Protein AF-A0A1U7NV42-F1 (afdb_monomer_lite)

Structure (mmCIF, N/CA/C/O backbone):
data_AF-A0A1U7NV42-F1
#
_entry.id   AF-A0A1U7NV42-F1
#
loop_
_atom_site.group_PDB
_atom_site.id
_atom_site.type_symbol
_atom_site.label_atom_id
_atom_site.label_alt_id
_atom_site.label_comp_id
_atom_site.label_asym_id
_atom_site.label_entity_id
_atom_site.label_seq_id
_atom_site.pdbx_PDB_ins_code
_atom_site.Cartn_x
_atom_site.Cartn_y
_atom_site.Cartn_z
_atom_site.occupancy
_atom_site.B_iso_or_equiv
_atom_site.auth_seq_id
_atom_site.auth_comp_id
_atom_site.auth_asym_id
_atom_site.auth_atom_id
_atom_site.pdbx_PDB_model_num
ATOM 1 N N . MET A 1 1 ? -13.994 -16.630 -3.479 1.00 42.34 1 MET A N 1
ATOM 2 C CA . MET A 1 1 ? -13.769 -15.583 -4.500 1.00 42.34 1 MET A CA 1
ATOM 3 C C . MET A 1 1 ? -12.716 -14.627 -3.962 1.00 42.34 1 MET A C 1
ATOM 5 O O . MET A 1 1 ? -13.009 -13.854 -3.055 1.00 42.34 1 MET A O 1
ATOM 9 N N . ASP A 1 2 ? -11.488 -14.730 -4.468 1.00 57.62 2 ASP A N 1
ATOM 10 C CA . ASP A 1 2 ? -10.372 -13.835 -4.150 1.00 57.62 2 ASP A CA 1
ATOM 11 C C . ASP A 1 2 ? -10.499 -12.540 -4.957 1.00 57.62 2 ASP A C 1
ATOM 13 O O . ASP A 1 2 ? -10.196 -12.488 -6.157 1.00 57.62 2 ASP A O 1
ATOM 17 N N . ILE A 1 3 ? -10.975 -11.474 -4.317 1.00 63.97 3 ILE A N 1
ATOM 18 C CA . ILE A 1 3 ? -11.147 -10.190 -4.993 1.00 63.97 3 ILE A CA 1
ATOM 19 C C . ILE A 1 3 ? -9.881 -9.362 -4.773 1.00 63.97 3 ILE A C 1
ATOM 21 O O . ILE A 1 3 ? -9.741 -8.668 -3.771 1.00 63.97 3 ILE A O 1
ATOM 25 N N . VAL A 1 4 ? -8.951 -9.421 -5.733 1.00 67.56 4 VAL A N 1
ATOM 26 C CA . VAL A 1 4 ? -7.784 -8.521 -5.765 1.00 67.56 4 VAL A CA 1
ATOM 27 C C . VAL A 1 4 ? -8.138 -7.234 -6.513 1.00 67.56 4 VAL A C 1
ATOM 29 O O . VAL A 1 4 ? -8.251 -7.253 -7.744 1.00 67.56 4 VAL A O 1
ATOM 32 N N . VAL A 1 5 ? -8.284 -6.127 -5.780 1.00 74.25 5 VAL A N 1
ATOM 33 C CA . VAL A 1 5 ? -8.669 -4.806 -6.317 1.00 74.25 5 VAL A CA 1
ATOM 34 C C . VAL A 1 5 ? -7.477 -3.851 -6.307 1.00 74.25 5 VAL A C 1
ATOM 36 O O . VAL A 1 5 ? -6.750 -3.767 -5.317 1.00 74.25 5 VAL A O 1
ATOM 39 N N . GLY A 1 6 ? -7.275 -3.116 -7.403 1.00 75.56 6 GLY A N 1
ATOM 40 C CA . GLY A 1 6 ? -6.307 -2.021 -7.475 1.00 75.56 6 GLY A CA 1
ATOM 41 C C . GLY A 1 6 ? -6.864 -0.743 -6.851 1.00 75.56 6 GLY A C 1
ATOM 42 O O . GLY A 1 6 ? -8.009 -0.377 -7.114 1.00 75.56 6 GLY A O 1
ATOM 43 N N . VAL A 1 7 ? -6.067 -0.050 -6.033 1.00 77.81 7 VAL A N 1
ATOM 44 C CA . VAL A 1 7 ? -6.517 1.149 -5.309 1.00 77.81 7 VAL A CA 1
ATOM 45 C C . VAL A 1 7 ? -5.535 2.306 -5.465 1.00 77.81 7 VAL A C 1
ATOM 47 O O . VAL A 1 7 ? -4.324 2.114 -5.582 1.00 77.81 7 VAL A O 1
ATOM 50 N N . ARG A 1 8 ? -6.073 3.531 -5.501 1.00 74.69 8 ARG A N 1
ATOM 51 C CA . ARG A 1 8 ? -5.283 4.765 -5.561 1.00 74.69 8 ARG A CA 1
ATOM 52 C C . ARG A 1 8 ? -4.543 5.027 -4.244 1.00 74.69 8 ARG A C 1
ATOM 54 O O . ARG A 1 8 ? -5.071 4.795 -3.161 1.00 74.69 8 ARG A O 1
ATOM 61 N N . CYS A 1 9 ? -3.336 5.578 -4.360 1.00 76.31 9 CYS A N 1
ATOM 62 C CA . CYS A 1 9 ? -2.437 5.897 -3.247 1.00 76.31 9 CYS A CA 1
ATOM 63 C C . CYS A 1 9 ? -2.946 7.020 -2.320 1.00 76.31 9 CYS A C 1
ATOM 65 O O . CYS A 1 9 ? -2.554 7.086 -1.159 1.00 76.31 9 CYS A O 1
ATOM 67 N N . ASN A 1 10 ? -3.837 7.885 -2.811 1.00 76.12 10 ASN A N 1
ATOM 68 C CA . ASN A 1 10 ? -4.415 9.001 -2.058 1.00 76.12 10 ASN A CA 1
ATOM 69 C C . ASN A 1 10 ? -5.685 8.628 -1.272 1.00 76.12 10 ASN A C 1
ATOM 71 O O . ASN A 1 10 ? -6.309 9.501 -0.669 1.00 76.12 10 ASN A O 1
ATOM 75 N N . ARG A 1 11 ? -6.102 7.354 -1.281 1.00 77.19 11 ARG A N 1
ATOM 76 C CA . ARG A 1 11 ? -7.283 6.917 -0.531 1.00 77.19 11 ARG A CA 1
ATOM 77 C C . ARG A 1 11 ? -6.994 6.945 0.972 1.00 77.19 11 ARG A C 1
ATOM 79 O O . ARG A 1 11 ? -5.938 6.484 1.401 1.00 77.19 11 ARG A O 1
ATOM 86 N N . LYS A 1 12 ? -7.944 7.458 1.758 1.00 82.38 12 LYS A N 1
ATOM 87 C CA . LYS A 1 12 ? -7.897 7.425 3.225 1.00 82.38 12 LYS A CA 1
ATOM 88 C C . LYS A 1 12 ? -8.385 6.078 3.762 1.00 82.38 12 LYS A C 1
ATOM 90 O O . LYS A 1 12 ? -9.291 5.458 3.195 1.00 82.38 12 LYS A O 1
ATOM 95 N N . LEU A 1 13 ? -7.756 5.641 4.841 1.00 82.94 13 LEU A N 1
ATOM 96 C CA . LEU A 1 13 ? -8.139 4.493 5.655 1.00 82.94 13 LEU A CA 1
ATOM 97 C C . LEU A 1 13 ? -9.035 4.955 6.816 1.00 82.94 13 LEU A C 1
ATOM 99 O O . LEU A 1 13 ? -9.074 6.146 7.138 1.00 82.94 13 LEU A O 1
ATOM 103 N N . LYS A 1 14 ? -9.745 4.022 7.470 1.00 82.56 14 LYS A N 1
ATOM 104 C CA . LYS A 1 14 ? -10.586 4.341 8.644 1.00 82.56 14 LYS A CA 1
ATOM 105 C C . LYS A 1 14 ? -9.792 4.961 9.799 1.00 82.56 14 LYS A C 1
ATOM 107 O O . LYS A 1 14 ? -10.353 5.730 10.565 1.00 82.56 14 LYS A O 1
ATOM 112 N N . ASP A 1 15 ? -8.508 4.643 9.909 1.00 79.12 15 ASP A N 1
ATOM 113 C CA . ASP A 1 15 ? -7.605 5.179 10.934 1.00 79.12 15 ASP A CA 1
ATOM 114 C C . ASP A 1 15 ? -7.063 6.586 10.604 1.00 79.12 15 ASP A C 1
ATOM 116 O O . ASP A 1 15 ? -6.220 7.110 11.325 1.00 79.12 15 ASP A O 1
ATOM 120 N N . GLY A 1 16 ? -7.523 7.200 9.508 1.00 80.31 16 GLY A N 1
ATOM 121 C CA . GLY A 1 16 ? -7.103 8.531 9.070 1.00 80.31 16 GLY A CA 1
ATOM 122 C C . GLY A 1 16 ? -5.807 8.555 8.256 1.00 80.31 16 GLY A C 1
ATOM 123 O O . GLY A 1 16 ? -5.531 9.570 7.611 1.00 80.31 16 GLY A O 1
ATOM 124 N N . ARG A 1 17 ? -5.046 7.451 8.204 1.00 83.69 17 ARG A N 1
ATOM 125 C CA . ARG A 1 17 ? -3.830 7.351 7.385 1.00 83.69 17 ARG A CA 1
ATOM 126 C C . ARG A 1 17 ? -4.173 7.278 5.904 1.00 83.69 17 ARG A C 1
ATOM 128 O O . ARG A 1 17 ? -5.259 6.841 5.508 1.00 83.69 17 ARG A O 1
ATOM 135 N N . GLN A 1 18 ? -3.240 7.695 5.056 1.00 84.31 18 GLN A N 1
ATOM 136 C CA . GLN A 1 18 ? -3.376 7.507 3.619 1.00 84.31 18 GLN A CA 1
ATOM 137 C C . GLN A 1 18 ? -2.780 6.169 3.205 1.00 84.31 18 GLN A C 1
ATOM 139 O O . GLN A 1 18 ? -1.841 5.656 3.807 1.00 84.31 18 GLN A O 1
ATOM 144 N N . MET A 1 19 ? -3.297 5.622 2.111 1.00 82.75 19 MET A N 1
ATOM 145 C CA . MET A 1 19 ? -2.803 4.372 1.548 1.00 82.75 19 MET A CA 1
ATOM 146 C C . MET A 1 19 ? -1.294 4.425 1.256 1.00 82.75 19 MET A C 1
ATOM 148 O O . MET A 1 19 ? -0.591 3.452 1.506 1.00 82.75 19 MET A O 1
ATOM 152 N N . ARG A 1 20 ? -0.789 5.574 0.780 1.00 81.50 20 ARG A N 1
ATOM 153 C CA . ARG A 1 20 ? 0.644 5.815 0.536 1.00 81.50 20 ARG A CA 1
ATOM 154 C C . ARG A 1 20 ? 1.536 5.693 1.774 1.00 81.50 20 ARG A C 1
ATOM 156 O O . ARG A 1 20 ? 2.710 5.380 1.621 1.00 81.50 20 ARG A O 1
ATOM 163 N N . ASP A 1 21 ? 0.980 5.892 2.966 1.00 84.12 21 ASP A N 1
ATOM 164 C CA . ASP A 1 21 ? 1.730 5.831 4.225 1.00 84.12 21 ASP A CA 1
ATOM 165 C C . ASP A 1 21 ? 1.990 4.373 4.650 1.00 84.12 21 ASP A C 1
ATOM 167 O O . ASP A 1 21 ? 2.798 4.100 5.539 1.00 84.12 21 ASP A O 1
ATOM 171 N N . LEU A 1 22 ? 1.335 3.404 3.996 1.00 82.31 22 LEU A N 1
ATOM 172 C CA . LEU A 1 22 ? 1.581 1.980 4.197 1.00 82.31 22 LEU A CA 1
ATOM 173 C C . LEU A 1 22 ? 2.909 1.573 3.552 1.00 82.31 22 LEU A C 1
ATOM 175 O O . LEU A 1 22 ? 2.963 1.097 2.417 1.00 82.31 22 LEU A O 1
ATOM 179 N N . MET A 1 23 ? 3.997 1.717 4.307 1.00 80.12 23 MET A N 1
ATOM 180 C CA . MET A 1 23 ? 5.328 1.277 3.875 1.00 80.12 23 MET A CA 1
ATOM 181 C C . MET A 1 23 ? 5.526 -0.241 3.991 1.00 80.12 23 MET A C 1
ATOM 183 O O . MET A 1 23 ? 6.378 -0.812 3.312 1.00 80.12 23 MET A O 1
ATOM 187 N N . VAL A 1 24 ? 4.700 -0.926 4.785 1.00 83.94 24 VAL A N 1
ATOM 188 C CA . VAL A 1 24 ? 4.766 -2.380 4.982 1.00 83.94 24 VAL A CA 1
ATOM 189 C C . VAL A 1 24 ? 3.814 -3.093 4.020 1.00 83.94 24 VAL A C 1
ATOM 191 O O . VAL A 1 24 ? 2.685 -2.666 3.790 1.00 83.94 24 VAL A O 1
ATOM 194 N N . ARG A 1 25 ? 4.279 -4.194 3.422 1.00 86.12 25 ARG A N 1
ATOM 195 C CA . ARG A 1 25 ? 3.450 -5.062 2.574 1.00 86.12 25 ARG A CA 1
ATOM 196 C C . ARG A 1 25 ? 2.762 -6.124 3.421 1.00 86.12 25 ARG A C 1
ATOM 198 O O . ARG A 1 25 ? 3.411 -6.740 4.257 1.00 86.12 25 ARG A O 1
ATOM 205 N N . GLY A 1 26 ? 1.505 -6.424 3.108 1.00 85.12 26 GLY A N 1
ATOM 206 C CA . GLY A 1 26 ? 0.704 -7.405 3.844 1.00 85.12 26 GLY A CA 1
ATOM 207 C C . GLY A 1 26 ? 0.050 -6.827 5.097 1.00 85.12 26 GLY A C 1
ATOM 208 O O . GLY A 1 26 ? -0.299 -7.575 5.999 1.00 85.12 26 GLY A O 1
ATOM 209 N N . SER A 1 27 ? -0.090 -5.504 5.184 1.00 87.06 27 SER A N 1
ATOM 210 C CA . SER A 1 27 ? -0.783 -4.875 6.304 1.00 87.06 27 SER A CA 1
ATOM 211 C C . SER A 1 27 ? -2.285 -5.109 6.193 1.00 87.06 27 SER A C 1
ATOM 213 O O . SER A 1 27 ? -2.877 -4.875 5.139 1.00 87.06 27 SER A O 1
ATOM 215 N N . LEU A 1 28 ? -2.905 -5.524 7.294 1.00 88.12 28 LEU A N 1
ATOM 216 C CA . LEU A 1 28 ? -4.356 -5.568 7.418 1.00 88.12 28 LEU A CA 1
ATOM 217 C C . LEU A 1 28 ? -4.865 -4.164 7.735 1.00 88.12 28 LEU A C 1
ATOM 219 O O . LEU A 1 28 ? -4.489 -3.567 8.742 1.00 88.12 28 LEU A O 1
ATOM 223 N N . VAL A 1 29 ? -5.715 -3.629 6.867 1.00 85.31 29 VAL A N 1
ATOM 224 C CA . VAL A 1 29 ? -6.292 -2.292 7.026 1.00 85.31 29 VAL A CA 1
ATOM 225 C C . VAL A 1 29 ? -7.785 -2.320 6.754 1.00 85.31 29 VAL A C 1
ATOM 227 O O . VAL A 1 29 ? -8.275 -3.152 5.995 1.00 85.31 29 VAL A O 1
ATOM 230 N N . LYS A 1 30 ? -8.524 -1.388 7.356 1.00 85.88 30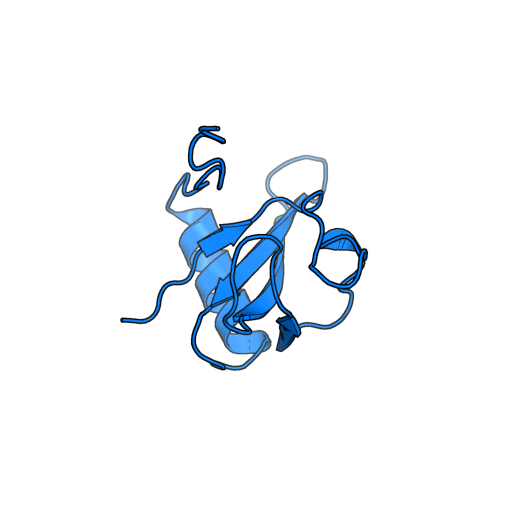 LYS A N 1
ATOM 231 C CA . LYS A 1 30 ? -9.943 -1.173 7.058 1.00 85.88 30 LYS A CA 1
ATOM 232 C C . LYS A 1 30 ? -10.092 0.057 6.159 1.00 85.88 30 LYS A C 1
ATOM 234 O O . LYS A 1 30 ? -9.864 1.177 6.629 1.00 85.88 30 LYS A O 1
ATOM 239 N N . PRO A 1 31 ? -10.438 -0.114 4.871 1.00 78.81 31 PRO A N 1
ATOM 240 C CA . PRO A 1 31 ? -10.736 1.009 3.995 1.00 78.81 31 PRO A CA 1
ATOM 241 C C . PRO A 1 31 ? -11.956 1.783 4.498 1.00 78.81 31 PRO A C 1
ATOM 243 O O . PRO A 1 31 ? -12.917 1.200 4.998 1.00 78.81 31 PRO A O 1
ATOM 246 N N . THR A 1 32 ? -11.965 3.100 4.307 1.00 78.75 32 THR A N 1
ATOM 247 C CA . THR A 1 32 ? -13.173 3.892 4.560 1.00 78.75 32 THR A CA 1
ATOM 248 C C . THR A 1 32 ? -14.299 3.431 3.628 1.00 78.75 32 THR A C 1
ATOM 250 O O . THR A 1 32 ? -14.100 3.336 2.409 1.00 78.75 32 THR A O 1
ATOM 253 N N . GLY A 1 33 ? -15.463 3.129 4.213 1.00 75.75 33 GLY A N 1
ATOM 254 C CA . GLY A 1 33 ? -16.634 2.582 3.517 1.00 75.75 33 GLY A CA 1
ATOM 255 C C . GLY A 1 33 ? -16.708 1.051 3.461 1.00 75.75 33 GLY A C 1
ATOM 256 O O . GLY A 1 33 ? -17.624 0.529 2.839 1.00 75.75 33 GLY A O 1
ATOM 257 N N . LEU A 1 34 ? -15.771 0.329 4.090 1.00 77.31 34 LEU A N 1
ATOM 258 C CA . LEU A 1 34 ? -15.820 -1.129 4.218 1.00 77.31 34 LEU A CA 1
ATOM 259 C C . LEU A 1 34 ? -15.611 -1.544 5.683 1.00 77.31 34 LEU A C 1
ATOM 261 O O . LEU A 1 34 ? -14.692 -1.059 6.347 1.00 77.31 34 LEU A O 1
ATOM 265 N N . ASP A 1 35 ? -16.447 -2.449 6.196 1.00 78.38 35 ASP A N 1
ATOM 266 C CA . ASP A 1 35 ? -16.334 -2.927 7.585 1.00 78.38 35 ASP A CA 1
ATOM 267 C C . ASP A 1 35 ? -15.377 -4.110 7.755 1.00 78.38 35 ASP A C 1
ATOM 269 O O . ASP A 1 35 ? -14.865 -4.356 8.855 1.00 78.38 35 ASP A O 1
ATOM 273 N N . GLN A 1 36 ? -15.055 -4.785 6.653 1.00 81.44 36 GLN A N 1
ATOM 274 C CA . GLN A 1 36 ? -14.099 -5.879 6.631 1.00 81.44 36 GLN A CA 1
ATOM 275 C C . GLN A 1 36 ? -12.655 -5.364 6.545 1.00 81.44 36 GLN A C 1
ATOM 277 O O . GLN A 1 36 ? -12.343 -4.445 5.783 1.00 81.44 36 GLN A O 1
ATOM 282 N N . ALA A 1 37 ? -11.760 -5.982 7.320 1.00 84.56 37 ALA A N 1
ATOM 283 C CA . ALA A 1 37 ? -10.326 -5.769 7.168 1.00 84.56 37 ALA A CA 1
ATOM 284 C C . ALA A 1 37 ? -9.840 -6.418 5.865 1.00 84.56 37 ALA A C 1
ATOM 286 O O . ALA A 1 37 ? -10.183 -7.558 5.563 1.00 84.56 37 ALA A O 1
ATOM 287 N N . MET A 1 38 ? -9.036 -5.687 5.103 1.00 85.38 38 MET A N 1
ATOM 288 C CA . MET A 1 38 ? -8.437 -6.152 3.860 1.00 85.38 38 MET A CA 1
ATOM 289 C C . MET A 1 38 ? -6.923 -6.199 3.994 1.00 85.38 38 MET A C 1
ATOM 291 O O . MET A 1 38 ? -6.308 -5.289 4.554 1.00 85.38 38 MET A O 1
ATOM 295 N N . CYS A 1 39 ? -6.318 -7.248 3.447 1.00 87.81 39 CYS A N 1
ATOM 296 C CA . CYS A 1 39 ? -4.874 -7.349 3.324 1.00 87.81 39 CYS A CA 1
ATOM 297 C C . CYS A 1 39 ? -4.418 -6.457 2.173 1.00 87.81 39 CYS A C 1
ATOM 299 O O . CYS A 1 39 ? -4.923 -6.561 1.052 1.00 87.81 39 CYS A O 1
ATOM 301 N N . VAL A 1 40 ? -3.476 -5.562 2.451 1.00 87.12 40 VAL A N 1
ATOM 302 C CA . VAL A 1 40 ? -2.974 -4.578 1.498 1.00 87.12 40 VAL A CA 1
ATOM 303 C C . VAL A 1 40 ? -1.507 -4.806 1.203 1.00 87.12 40 VAL A C 1
ATOM 305 O O . VAL A 1 40 ? -0.683 -5.037 2.084 1.00 87.12 40 VAL A O 1
ATOM 308 N N . SER A 1 41 ? -1.161 -4.698 -0.073 1.00 89.00 41 SER A N 1
ATOM 309 C CA . SER A 1 41 ? 0.216 -4.711 -0.539 1.00 89.00 41 SER A CA 1
ATOM 310 C C . SER A 1 41 ? 0.409 -3.689 -1.651 1.00 89.00 41 SER A C 1
ATOM 312 O O . SER A 1 41 ? -0.548 -3.159 -2.216 1.00 89.00 41 SER A O 1
ATOM 314 N N . TRP A 1 42 ? 1.662 -3.395 -1.973 1.00 86.50 42 TRP A N 1
ATOM 315 C CA . TRP A 1 42 ? 2.007 -2.390 -2.967 1.00 86.50 42 TRP A CA 1
ATOM 316 C C . TRP A 1 42 ? 3.201 -2.815 -3.811 1.00 86.50 42 TRP A C 1
ATOM 318 O O . TRP A 1 42 ? 4.064 -3.587 -3.380 1.00 86.50 42 TRP A O 1
ATOM 328 N N . VAL A 1 43 ? 3.250 -2.297 -5.035 1.00 85.25 43 VAL A N 1
ATOM 329 C CA . VAL A 1 43 ? 4.332 -2.530 -5.993 1.00 85.25 43 VAL A CA 1
ATOM 330 C C . VAL A 1 43 ? 4.698 -1.244 -6.717 1.00 85.25 43 VAL A C 1
ATOM 332 O O . VAL A 1 43 ? 3.822 -0.464 -7.085 1.00 85.25 43 VAL A O 1
ATOM 335 N N . TRP A 1 44 ? 5.994 -1.053 -6.955 1.00 83.06 44 TRP A N 1
ATOM 336 C CA . TRP A 1 44 ? 6.485 -0.041 -7.885 1.00 83.06 44 TRP A CA 1
ATOM 337 C C . TRP A 1 44 ? 6.424 -0.588 -9.309 1.00 83.06 44 TRP A C 1
ATOM 339 O O . TRP A 1 44 ? 6.915 -1.689 -9.592 1.00 83.06 44 TRP A O 1
ATOM 349 N N . LEU A 1 45 ? 5.804 0.175 -10.202 1.00 79.50 45 LEU A N 1
ATOM 350 C CA . LEU A 1 45 ? 5.809 -0.076 -11.634 1.00 79.50 45 LEU A CA 1
ATOM 351 C C . LEU A 1 45 ? 6.665 0.986 -12.318 1.00 79.50 45 LEU A C 1
ATOM 353 O O . LEU A 1 45 ? 6.325 2.163 -12.331 1.00 79.50 45 LEU A O 1
ATOM 357 N N . TYR A 1 46 ? 7.757 0.543 -12.929 1.00 77.12 46 TYR A N 1
ATOM 358 C CA . TYR A 1 46 ? 8.659 1.379 -13.718 1.00 77.12 46 TYR A CA 1
ATOM 359 C C . TYR A 1 46 ? 8.258 1.283 -15.194 1.00 77.12 46 TYR A C 1
ATOM 361 O O . TYR A 1 46 ? 8.894 0.574 -15.968 1.00 77.12 46 TYR A O 1
ATOM 369 N N . ARG A 1 47 ? 7.108 1.866 -15.558 1.00 68.81 47 ARG A N 1
ATOM 370 C CA . ARG A 1 47 ? 6.608 1.853 -16.950 1.00 68.81 47 ARG A CA 1
ATOM 371 C C . ARG A 1 47 ? 6.985 3.105 -17.744 1.00 68.81 47 ARG A C 1
ATOM 373 O O . ARG A 1 47 ? 7.138 2.998 -18.951 1.00 68.81 47 ARG A O 1
ATOM 380 N N . ASN A 1 48 ? 7.143 4.243 -17.070 1.00 63.78 48 ASN A N 1
ATOM 381 C CA . ASN A 1 48 ? 7.515 5.532 -17.658 1.00 63.78 48 ASN A CA 1
ATOM 382 C C . ASN A 1 48 ? 8.803 6.061 -17.003 1.00 63.78 48 ASN A C 1
ATOM 384 O O . ASN A 1 48 ? 9.434 5.356 -16.217 1.00 63.78 48 ASN A O 1
ATOM 388 N N . LYS A 1 49 ? 9.176 7.314 -17.308 1.00 71.56 49 LYS A N 1
ATOM 389 C CA . LYS A 1 49 ? 10.293 8.025 -16.660 1.00 71.56 49 LYS A CA 1
ATOM 390 C C . LYS A 1 49 ? 10.147 8.116 -15.135 1.00 71.56 49 LYS A C 1
ATOM 392 O O . LYS A 1 49 ? 11.155 8.181 -14.444 1.00 71.56 49 LYS A O 1
ATOM 397 N N . GLU A 1 50 ? 8.917 8.078 -14.619 1.00 76.62 50 GLU A N 1
ATOM 398 C CA . GLU A 1 50 ? 8.642 8.152 -13.184 1.00 76.62 50 GLU A CA 1
ATOM 399 C C . GLU A 1 50 ? 8.116 6.819 -12.626 1.00 76.62 50 GLU A C 1
ATOM 401 O O . GLU A 1 50 ? 7.256 6.176 -13.246 1.00 76.62 50 GLU A O 1
ATOM 406 N N . PRO A 1 51 ? 8.616 6.385 -11.454 1.00 79.38 51 PRO A N 1
ATOM 407 C CA . PRO A 1 51 ? 8.133 5.187 -10.787 1.00 79.38 51 PRO A CA 1
ATOM 408 C C . PRO A 1 51 ? 6.716 5.409 -10.256 1.00 79.38 51 PRO A C 1
ATOM 410 O O . PRO A 1 51 ? 6.460 6.330 -9.485 1.00 79.38 51 PRO A O 1
ATOM 413 N N . GLU A 1 52 ? 5.787 4.525 -10.617 1.00 79.94 52 GLU A N 1
ATOM 414 C CA . GLU A 1 52 ? 4.402 4.629 -10.163 1.00 79.94 52 GLU A CA 1
ATOM 415 C C . GLU A 1 52 ? 4.114 3.614 -9.052 1.00 79.94 52 GLU A C 1
ATOM 417 O O . GLU A 1 52 ? 4.198 2.396 -9.258 1.00 79.94 52 GLU A O 1
ATOM 422 N N . GLN A 1 53 ? 3.759 4.108 -7.863 1.00 82.75 53 GLN A N 1
ATOM 423 C CA . GLN A 1 53 ? 3.361 3.256 -6.745 1.00 82.75 53 GLN A CA 1
ATOM 424 C C . GLN A 1 53 ? 1.911 2.812 -6.918 1.00 82.75 53 GLN A C 1
ATOM 426 O O . GLN A 1 53 ? 0.987 3.629 -6.989 1.00 82.75 53 GLN A O 1
ATOM 431 N N . ARG A 1 54 ? 1.689 1.499 -6.955 1.00 83.75 54 ARG A N 1
ATOM 432 C CA . ARG A 1 54 ? 0.353 0.909 -7.050 1.00 83.75 54 ARG A CA 1
ATOM 433 C C . ARG A 1 54 ? 0.030 0.102 -5.813 1.00 83.75 54 ARG A C 1
ATOM 435 O O . ARG A 1 54 ? 0.825 -0.741 -5.401 1.00 83.75 54 ARG A O 1
ATOM 442 N N . PHE A 1 55 ? -1.173 0.308 -5.293 1.00 84.25 55 PHE A N 1
ATOM 443 C CA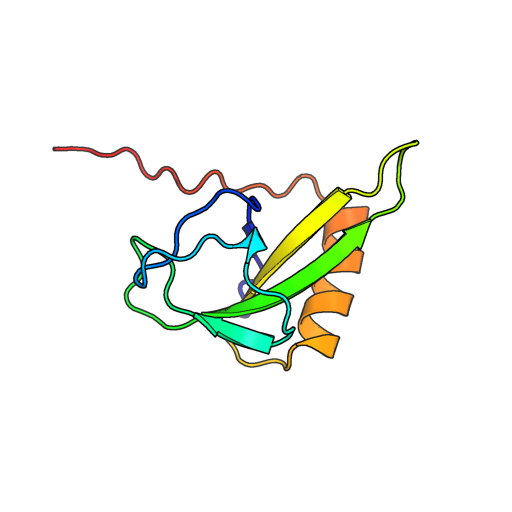 . PHE A 1 55 ? -1.707 -0.441 -4.168 1.00 84.25 55 PHE A CA 1
ATOM 444 C C . PHE A 1 55 ? -2.703 -1.486 -4.651 1.00 84.25 55 PHE A C 1
ATOM 446 O O . PHE A 1 55 ? -3.450 -1.270 -5.609 1.00 84.25 55 PHE A O 1
ATOM 453 N N . VAL A 1 56 ? -2.697 -2.628 -3.978 1.00 84.50 56 VAL A N 1
ATOM 454 C CA . VAL A 1 56 ? -3.625 -3.730 -4.194 1.00 84.50 56 VAL A CA 1
ATOM 455 C C . VAL A 1 56 ? -4.150 -4.216 -2.855 1.00 84.50 56 VAL A C 1
ATOM 457 O O . VAL A 1 56 ? -3.404 -4.272 -1.877 1.00 84.50 56 VAL A O 1
ATOM 460 N N . MET A 1 57 ? -5.432 -4.558 -2.820 1.00 85.06 57 MET A N 1
ATOM 461 C CA . MET A 1 57 ? -6.092 -5.100 -1.637 1.00 85.06 57 MET A CA 1
ATOM 462 C C . MET A 1 57 ? -6.713 -6.456 -1.950 1.00 85.06 57 MET A C 1
ATOM 464 O O . MET A 1 57 ? -7.108 -6.694 -3.091 1.00 85.06 57 MET A O 1
ATOM 468 N N . SER A 1 58 ? -6.823 -7.306 -0.935 1.00 84.12 58 SER A N 1
ATOM 469 C CA . SER A 1 58 ? -7.531 -8.584 -0.978 1.00 84.12 58 SER A CA 1
ATOM 470 C C . SER A 1 58 ? -8.357 -8.772 0.291 1.00 84.12 58 SER A C 1
ATOM 472 O O . SER A 1 58 ? -7.936 -8.381 1.380 1.00 84.12 58 SER A O 1
ATOM 474 N N . ASN A 1 59 ? -9.525 -9.398 0.150 1.00 82.81 59 ASN A N 1
ATOM 475 C CA . ASN A 1 59 ? -10.345 -9.867 1.271 1.00 82.81 59 ASN A CA 1
ATOM 476 C C . ASN A 1 59 ? -9.723 -11.067 2.000 1.00 82.81 59 ASN A C 1
ATOM 478 O O . ASN A 1 59 ? -10.128 -11.384 3.113 1.00 82.81 59 ASN A O 1
ATOM 482 N N . LEU A 1 60 ? -8.759 -11.731 1.366 1.00 79.44 60 LEU A N 1
ATOM 483 C CA . LEU A 1 60 ? -8.030 -12.863 1.918 1.00 79.44 60 LEU A CA 1
ATOM 484 C C . LEU A 1 60 ? -6.600 -12.454 2.250 1.00 79.44 60 LEU A C 1
ATOM 486 O O . LEU A 1 60 ? -5.950 -11.747 1.467 1.00 79.44 60 LEU A O 1
ATOM 490 N N . ASP A 1 61 ? -6.109 -12.925 3.394 1.00 76.88 61 ASP A N 1
ATOM 491 C CA . ASP A 1 61 ? -4.714 -12.758 3.781 1.00 76.88 61 ASP A CA 1
ATOM 492 C C . ASP A 1 61 ? -3.835 -13.766 3.035 1.00 76.88 61 ASP A C 1
ATOM 494 O O . ASP A 1 61 ? -3.431 -14.809 3.537 1.00 76.88 61 ASP A O 1
ATOM 498 N N . LEU A 1 62 ? -3.577 -13.450 1.768 1.00 73.25 62 LEU A N 1
ATOM 499 C CA . LEU A 1 62 ? -2.741 -14.256 0.880 1.00 73.25 62 LEU A CA 1
ATOM 500 C C . LEU A 1 62 ? -1.239 -14.033 1.136 1.00 73.25 62 LEU A C 1
ATOM 502 O O . LEU A 1 62 ? -0.397 -14.579 0.425 1.00 73.25 62 LEU A O 1
ATOM 506 N N . GLY A 1 63 ? -0.889 -13.182 2.106 1.00 80.50 63 GLY A N 1
ATOM 507 C CA . GLY A 1 63 ? 0.468 -12.724 2.357 1.00 80.50 63 GLY A CA 1
ATOM 508 C C . GLY A 1 63 ? 0.914 -11.604 1.407 1.00 80.50 63 GLY A C 1
ATOM 509 O O . GLY A 1 63 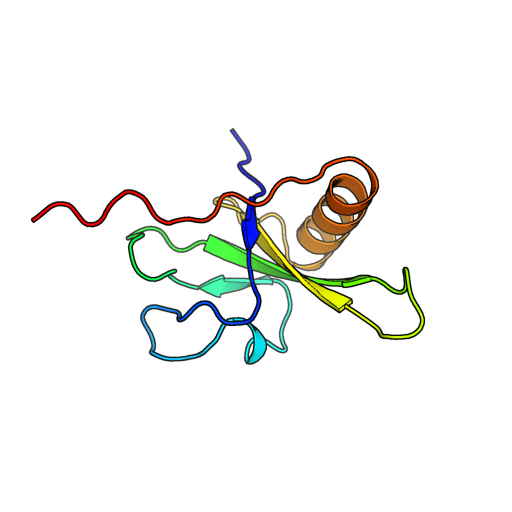? 0.756 -11.651 0.180 1.00 80.50 63 GLY A O 1
ATOM 510 N N . GLY A 1 64 ? 1.560 -10.580 1.972 1.00 82.38 64 GLY A N 1
ATOM 511 C CA . GLY A 1 64 ? 1.925 -9.354 1.253 1.00 82.38 64 GLY A CA 1
ATOM 512 C C . GLY A 1 64 ? 2.782 -9.566 -0.003 1.00 82.38 64 GLY A C 1
ATOM 513 O O . GLY A 1 64 ? 2.609 -8.853 -0.997 1.00 82.38 64 GLY A O 1
ATOM 514 N N . LYS A 1 65 ? 3.683 -10.560 -0.005 1.00 84.31 65 LYS A N 1
ATOM 515 C CA . LYS A 1 65 ? 4.538 -10.889 -1.166 1.00 84.31 65 LYS A CA 1
ATOM 516 C C . LYS A 1 65 ? 3.742 -11.511 -2.317 1.00 84.31 65 LYS A C 1
ATOM 518 O O . LYS A 1 65 ? 3.967 -11.150 -3.474 1.00 84.31 65 LYS A O 1
ATOM 523 N N . TYR A 1 66 ? 2.822 -12.425 -2.013 1.00 86.38 66 TYR A N 1
ATOM 524 C CA . TYR A 1 66 ? 1.982 -13.061 -3.024 1.00 86.38 66 TYR A CA 1
ATOM 525 C C . TYR A 1 66 ? 1.018 -12.042 -3.634 1.00 86.38 66 TYR A C 1
ATOM 527 O O . TYR A 1 66 ? 0.949 -11.912 -4.857 1.00 86.38 66 TYR A O 1
ATOM 535 N N . LEU A 1 67 ? 0.380 -11.226 -2.788 1.00 84.19 67 LEU A N 1
ATOM 536 C CA . LEU A 1 67 ? -0.536 -10.176 -3.224 1.00 84.19 67 LEU A CA 1
ATOM 537 C C . LEU A 1 67 ? 0.154 -9.148 -4.136 1.00 84.19 67 LEU A C 1
ATOM 539 O O . LEU A 1 67 ? -0.383 -8.781 -5.180 1.00 84.19 67 LEU A O 1
ATOM 543 N N . ALA A 1 68 ? 1.390 -8.753 -3.811 1.00 84.94 68 ALA A N 1
ATOM 544 C CA . ALA A 1 68 ? 2.213 -7.905 -4.675 1.00 84.94 68 ALA A CA 1
ATOM 545 C C . ALA A 1 68 ? 2.489 -8.552 -6.045 1.00 84.94 68 ALA A C 1
ATOM 547 O O . ALA A 1 68 ? 2.403 -7.886 -7.079 1.00 84.94 68 ALA A O 1
ATOM 548 N N . ARG A 1 69 ? 2.800 -9.854 -6.083 1.00 85.06 69 ARG A N 1
ATOM 549 C CA . ARG A 1 69 ? 3.073 -10.590 -7.328 1.00 85.06 69 ARG A CA 1
ATOM 550 C C . ARG A 1 69 ? 1.833 -10.669 -8.221 1.00 85.06 69 ARG A C 1
ATOM 552 O O . ARG A 1 69 ? 1.924 -10.359 -9.411 1.00 85.06 69 ARG A O 1
ATOM 559 N N . VAL A 1 70 ? 0.688 -11.044 -7.648 1.00 81.75 70 VAL A N 1
ATOM 560 C CA . VAL A 1 70 ? -0.602 -11.106 -8.357 1.00 81.75 70 VAL A CA 1
ATOM 561 C C . VAL A 1 70 ? -1.006 -9.718 -8.842 1.00 81.75 70 VAL A C 1
ATOM 563 O O . VAL A 1 70 ? -1.340 -9.553 -10.016 1.00 81.75 70 VAL A O 1
ATOM 566 N N . GLY A 1 71 ? -0.879 -8.709 -7.977 1.00 79.56 71 GLY A N 1
ATOM 567 C CA . GLY A 1 71 ? -1.106 -7.309 -8.311 1.00 79.56 71 GLY A CA 1
ATOM 568 C C . GLY A 1 71 ? -0.268 -6.866 -9.506 1.00 79.56 71 GLY A C 1
ATOM 569 O O . GLY A 1 71 ? -0.819 -6.406 -10.501 1.00 79.56 71 GLY A O 1
ATOM 570 N N . LYS A 1 72 ? 1.055 -7.073 -9.471 1.00 80.56 72 LYS A N 1
ATOM 571 C CA . LYS A 1 72 ? 1.971 -6.720 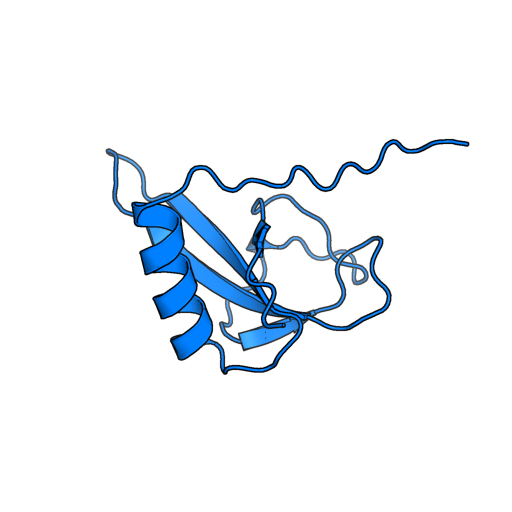-10.571 1.00 80.56 72 LYS A CA 1
ATOM 572 C C . LYS A 1 72 ? 1.591 -7.394 -11.893 1.00 80.56 72 LYS A C 1
ATOM 574 O O . LYS A 1 72 ? 1.664 -6.752 -12.940 1.00 80.56 72 LYS A O 1
ATOM 579 N N . ARG A 1 73 ? 1.181 -8.671 -11.860 1.00 78.50 73 ARG A N 1
ATOM 580 C CA . ARG A 1 73 ? 0.713 -9.399 -13.051 1.00 78.50 73 ARG A CA 1
ATOM 581 C C . ARG A 1 73 ? -0.603 -8.809 -13.575 1.00 78.50 73 ARG A C 1
ATOM 583 O O . ARG A 1 73 ? -0.680 -8.524 -14.763 1.00 78.50 73 ARG A O 1
ATOM 590 N N . ARG A 1 74 ? -1.587 -8.533 -12.710 1.00 73.25 74 ARG A N 1
ATOM 591 C CA . ARG A 1 74 ? -2.864 -7.903 -13.103 1.00 73.25 74 ARG A CA 1
ATOM 592 C C . ARG A 1 74 ? -2.684 -6.495 -13.667 1.00 73.25 74 ARG A C 1
ATOM 594 O O . ARG A 1 74 ? -3.257 -6.194 -14.706 1.00 73.25 74 ARG A O 1
ATOM 601 N N . TRP A 1 75 ? -1.839 -5.670 -13.050 1.00 70.81 75 TRP A N 1
ATOM 602 C CA . TRP A 1 75 ? -1.515 -4.324 -13.539 1.00 70.81 75 TRP A CA 1
ATOM 603 C C . TRP A 1 75 ? -0.841 -4.329 -14.912 1.00 70.81 75 TRP A C 1
ATOM 605 O O . TRP A 1 75 ? -0.946 -3.352 -15.661 1.00 70.81 75 TRP A O 1
ATOM 615 N N . ARG A 1 76 ? -0.137 -5.413 -15.266 1.00 68.25 76 ARG A N 1
ATOM 616 C CA . ARG A 1 76 ? 0.427 -5.539 -16.609 1.00 68.25 76 ARG A CA 1
ATOM 617 C C . ARG A 1 76 ? -0.651 -5.711 -17.676 1.00 68.25 76 ARG A C 1
ATOM 619 O O . ARG A 1 76 ? -0.466 -5.167 -18.761 1.00 68.25 76 ARG A O 1
ATOM 626 N N . THR A 1 77 ? -1.739 -6.402 -17.342 1.00 64.19 77 THR A N 1
ATOM 627 C CA . THR A 1 77 ? -2.737 -6.897 -18.298 1.00 64.19 77 THR A CA 1
ATOM 628 C C . THR A 1 77 ? -4.048 -6.097 -18.308 1.00 64.19 77 THR A C 1
ATOM 630 O O . THR A 1 77 ? -4.655 -6.005 -19.366 1.00 64.19 77 THR A O 1
ATOM 633 N N . LEU A 1 78 ? -4.493 -5.488 -17.194 1.00 51.56 78 LEU A N 1
ATOM 634 C CA . LEU A 1 78 ? -5.789 -4.787 -17.116 1.00 51.56 78 LEU A CA 1
ATOM 635 C C . LEU A 1 78 ? -5.729 -3.375 -16.507 1.00 51.56 78 LEU A C 1
ATOM 637 O O . LEU A 1 78 ? -5.046 -3.111 -15.518 1.00 51.56 78 LEU A O 1
ATOM 641 N N . ARG A 1 79 ? -6.576 -2.502 -17.064 1.00 48.44 79 ARG A N 1
ATOM 642 C CA . ARG A 1 79 ? -6.918 -1.127 -16.654 1.00 48.44 79 ARG A CA 1
ATOM 643 C C . ARG A 1 79 ? -7.910 -1.104 -15.467 1.00 48.44 79 ARG A C 1
ATOM 645 O O . ARG A 1 79 ? -8.839 -0.305 -15.451 1.00 48.44 79 ARG A O 1
ATOM 652 N N . LEU A 1 80 ? -7.783 -2.022 -14.503 1.00 49.19 80 LEU A N 1
ATOM 653 C CA . LEU A 1 80 ? -8.764 -2.199 -13.418 1.00 49.19 80 LEU A CA 1
ATOM 654 C C . LEU A 1 80 ? -8.561 -1.170 -12.302 1.00 49.19 80 LEU A C 1
ATOM 656 O O . LEU A 1 80 ? -7.943 -1.442 -11.275 1.00 49.19 80 LEU A O 1
ATOM 660 N N . PHE A 1 81 ? -9.131 0.013 -12.504 1.00 48.94 81 PHE A N 1
ATOM 661 C CA . PHE A 1 81 ? -9.506 0.894 -11.407 1.00 48.94 81 PHE A CA 1
ATOM 662 C C . PHE A 1 81 ? -11.006 0.767 -11.205 1.00 48.94 81 PHE A C 1
ATOM 664 O O . PHE A 1 81 ? -11.784 1.298 -11.992 1.00 48.94 81 PHE A O 1
ATOM 671 N N . GLN A 1 82 ? -11.425 0.122 -10.121 1.00 49.50 82 GLN A N 1
ATOM 672 C CA . GLN A 1 82 ? -12.691 0.539 -9.542 1.00 49.50 82 GLN A CA 1
ATOM 673 C C . GLN A 1 82 ? -12.406 1.850 -8.813 1.00 49.50 82 GLN A C 1
ATOM 675 O O . GLN A 1 82 ? -11.763 1.877 -7.760 1.00 49.50 82 GLN A O 1
ATOM 680 N N . ASN A 1 83 ? -12.856 2.960 -9.404 1.00 41.00 83 ASN A N 1
ATOM 681 C CA . ASN A 1 83 ? -13.164 4.147 -8.623 1.00 41.00 83 ASN A CA 1
ATOM 682 C C . ASN A 1 83 ? -14.219 3.691 -7.620 1.00 41.00 83 ASN A C 1
ATOM 684 O O . ASN A 1 83 ? -15.389 3.589 -7.960 1.00 41.00 83 ASN A O 1
ATOM 688 N N . GLY A 1 84 ? -13.811 3.362 -6.398 1.00 42.50 84 GLY A N 1
ATOM 689 C CA . GLY A 1 84 ? -14.746 3.177 -5.298 1.00 42.50 84 GLY A CA 1
ATOM 690 C C . GLY A 1 84 ? -15.347 4.522 -4.891 1.00 42.50 84 GLY A C 1
ATOM 691 O O . GLY A 1 84 ? -15.140 4.946 -3.763 1.00 42.50 84 GLY A O 1
ATOM 692 N N . GLN A 1 85 ? -16.004 5.205 -5.826 1.00 40.09 85 GLN A N 1
ATOM 693 C CA . GLN A 1 85 ? -17.226 5.933 -5.560 1.00 40.09 85 GLN A CA 1
ATOM 694 C C . GLN A 1 85 ? -18.342 4.967 -5.969 1.00 40.09 85 GLN A C 1
ATOM 696 O O . GLN A 1 85 ? -18.689 4.865 -7.142 1.00 40.09 85 GLN A O 1
ATOM 701 N N . GLY A 1 86 ? -18.895 4.233 -5.003 1.00 32.22 86 GLY A N 1
ATOM 702 C CA . GLY A 1 86 ? -20.347 4.098 -5.057 1.00 32.22 86 GLY A CA 1
ATOM 703 C C . GLY A 1 86 ? -20.904 5.520 -4.924 1.00 32.22 86 GLY A C 1
ATOM 704 O O . GLY A 1 86 ? -20.295 6.310 -4.191 1.00 32.22 86 GLY A O 1
ATOM 705 N N . PRO A 1 87 ? -21.958 5.900 -5.662 1.00 32.66 87 PRO A N 1
ATOM 706 C CA . PRO A 1 87 ? -22.525 7.232 -5.530 1.00 32.66 87 PRO A CA 1
ATOM 707 C C . PRO A 1 87 ? -22.873 7.448 -4.056 1.00 32.66 87 PRO A C 1
ATOM 709 O O . PRO A 1 87 ? -23.609 6.654 -3.472 1.00 32.66 87 PRO A O 1
ATOM 712 N N . LEU A 1 88 ? -22.312 8.495 -3.450 1.00 36.59 88 LEU A N 1
ATOM 713 C CA . LEU A 1 88 ? -22.825 9.031 -2.196 1.00 36.59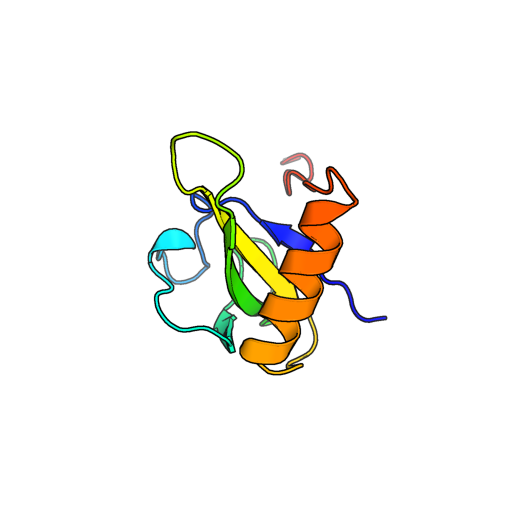 88 LEU A CA 1
ATOM 714 C C . LEU A 1 88 ? -24.236 9.549 -2.503 1.00 36.59 88 LEU A C 1
ATOM 716 O O . LEU A 1 88 ? -24.412 10.674 -2.959 1.00 36.59 88 LEU A O 1
ATOM 720 N N . ARG A 1 89 ? -25.228 8.672 -2.351 1.00 32.00 89 ARG A N 1
ATOM 721 C CA . ARG A 1 89 ? -26.631 9.031 -2.169 1.00 32.00 89 ARG A CA 1
ATOM 722 C C . ARG A 1 89 ? -26.883 9.051 -0.669 1.00 32.00 89 ARG A C 1
ATOM 724 O O . ARG A 1 89 ? -26.918 7.979 -0.076 1.00 32.00 89 ARG A O 1
ATOM 731 N N . THR A 1 90 ? -26.980 1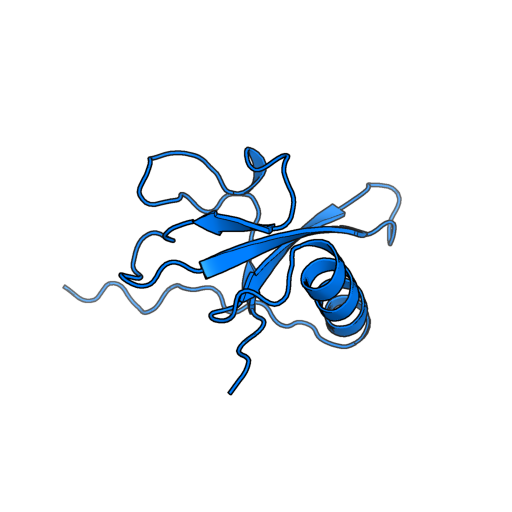0.257 -0.118 1.00 38.88 90 THR A N 1
ATOM 732 C CA . THR A 1 90 ? -28.096 10.830 0.668 1.00 38.88 90 THR A CA 1
ATOM 733 C C . THR A 1 90 ? -27.603 12.115 1.299 1.00 38.88 90 THR A C 1
ATOM 735 O O . THR A 1 90 ? -26.555 12.043 1.980 1.00 38.88 90 THR A O 1
#

Sequence (90 aa):
MDIVVGVRCNRKLKDGRQMRDLMVRGSLVKPTGLDQAMCVSWVWLYRNKEPEQRFVMSNLDLGGKYLARVGKRRWRTLRLFQNGQGPLRT

Radius of gyration: 12.85 Å; chains: 1; bounding box: 38×26×29 Å

Organism: NCBI:txid249408

pLDDT: mean 73.91, std 15.16, range [32.0, 89.0]

Secondary structure (DSSP, 8-state):
----EEE-TTPBBTTS-BGGG--STTEEE-BTT--S-EEEEEEEE-SSSSPEEEEEEESS---HHHHHHHHHHHHHH-------------

Foldseek 3Di:
DKDKAKDDQQFAFPVRDTNVVCPDFQDFTHGPPGPQTWGKEWDWDPPDPDTDIIMITTSDSPDRVVSHVVVVVCVVPDPGDPPPPPDPDD